Protein AF-A0A699VIR8-F1 (afdb_monomer_lite)

pLDDT: mean 70.4, std 10.59, range [52.84, 90.62]

Sequence (77 aa):
EKKDGIFISQDKYVAEILKKFGLSEGKSASTPIDADKPLLKDSDGKDVDVHTYSQENLQILEGKALLELMVSKGFTL

Radius of gyration: 18.7 Å; chains: 1; bounding box: 30×43×43 Å

Foldseek 3Di:
DDDDDPDDDPVNVVCVVCVVVVNPVPDPPPDDPPPVDDPPPPPVPPPQDVVNVVVVVVVVVVVVVVVVVCVVVVNDD

Structure (mmCIF, N/CA/C/O backbone):
data_AF-A0A699VIR8-F1
#
_entry.id   AF-A0A699VIR8-F1
#
loop_
_atom_site.group_PDB
_atom_site.id
_atom_site.type_symbol
_atom_site.label_atom_id
_atom_site.label_alt_id
_atom_site.label_comp_id
_atom_site.label_asym_id
_atom_site.label_entity_id
_atom_site.label_seq_id
_atom_site.pdbx_PDB_ins_code
_atom_site.Cartn_x
_atom_site.Cartn_y
_atom_site.Cartn_z
_atom_site.occupancy
_atom_site.B_iso_or_equiv
_atom_site.auth_seq_id
_atom_site.auth_comp_id
_atom_site.auth_asym_id
_atom_site.auth_atom_id
_atom_site.pdbx_PDB_model_num
ATOM 1 N N . GLU A 1 1 ? 7.086 -23.492 -26.644 1.00 52.84 1 GLU A N 1
ATOM 2 C CA . GLU A 1 1 ? 6.616 -23.796 -25.278 1.00 52.84 1 GLU A CA 1
ATOM 3 C C . GLU A 1 1 ? 7.816 -23.714 -24.333 1.00 52.84 1 GLU A C 1
ATOM 5 O O . GLU A 1 1 ? 8.759 -24.468 -24.531 1.00 52.84 1 GLU A O 1
ATOM 10 N N . LYS A 1 2 ? 7.878 -22.728 -23.426 1.00 59.59 2 LYS A N 1
ATOM 11 C CA . LYS A 1 2 ? 8.984 -22.602 -22.453 1.00 59.59 2 LYS A CA 1
ATOM 12 C C . LYS A 1 2 ? 8.520 -23.217 -21.133 1.00 59.59 2 LYS A C 1
ATOM 14 O O . LYS A 1 2 ? 7.486 -22.801 -20.622 1.00 59.59 2 LYS A O 1
ATOM 19 N N . LYS A 1 3 ? 9.248 -24.224 -20.642 1.00 70.88 3 LYS A N 1
ATOM 20 C CA . LYS A 1 3 ? 8.799 -25.154 -19.595 1.00 70.88 3 LYS A CA 1
ATOM 21 C C . LYS A 1 3 ? 9.277 -24.871 -18.166 1.00 70.88 3 LYS A C 1
ATOM 23 O O . LYS A 1 3 ? 8.951 -25.665 -17.303 1.00 70.88 3 LYS A O 1
ATOM 28 N N . ASP A 1 4 ? 9.919 -23.742 -17.865 1.00 62.69 4 ASP A N 1
ATOM 29 C CA . ASP A 1 4 ? 10.494 -23.528 -16.520 1.00 62.69 4 ASP A CA 1
ATOM 30 C C . ASP A 1 4 ? 10.277 -22.104 -15.976 1.00 62.69 4 ASP A C 1
ATOM 32 O O . ASP A 1 4 ? 11.214 -21.404 -15.599 1.00 62.69 4 ASP A O 1
ATOM 36 N N . GLY A 1 5 ? 9.028 -21.632 -15.960 1.00 61.78 5 GLY A N 1
ATOM 37 C CA . GLY A 1 5 ? 8.665 -20.399 -15.256 1.00 61.78 5 GLY A CA 1
ATOM 38 C C . GLY A 1 5 ? 8.194 -20.701 -13.834 1.00 61.78 5 GLY A C 1
ATOM 39 O O . GLY A 1 5 ? 7.263 -21.484 -13.660 1.00 61.78 5 GLY A O 1
ATOM 40 N N . ILE A 1 6 ? 8.786 -20.066 -12.815 1.00 72.88 6 ILE A N 1
ATOM 41 C CA . ILE A 1 6 ? 8.218 -20.073 -11.459 1.00 72.88 6 ILE A CA 1
ATOM 42 C C . ILE A 1 6 ? 6.922 -19.261 -11.514 1.00 72.88 6 ILE A C 1
ATOM 44 O O . ILE A 1 6 ? 6.941 -18.031 -11.507 1.00 72.88 6 ILE A O 1
ATOM 48 N N . PHE A 1 7 ? 5.790 -19.953 -11.614 1.00 69.81 7 PHE A N 1
ATOM 49 C CA . PHE A 1 7 ? 4.482 -19.319 -11.569 1.00 69.81 7 PHE A CA 1
ATOM 50 C C . PHE A 1 7 ? 4.097 -19.101 -10.108 1.00 69.81 7 PHE A C 1
ATOM 52 O O . PHE A 1 7 ? 3.652 -20.019 -9.417 1.00 69.81 7 PHE A O 1
ATOM 59 N N . ILE A 1 8 ? 4.316 -17.884 -9.619 1.00 72.44 8 ILE A N 1
ATOM 60 C CA . ILE A 1 8 ? 3.801 -17.475 -8.315 1.00 72.44 8 ILE A CA 1
ATOM 61 C C . ILE A 1 8 ? 2.378 -16.972 -8.540 1.00 72.44 8 ILE A C 1
ATOM 63 O O . ILE A 1 8 ? 2.173 -15.983 -9.244 1.00 72.44 8 ILE A O 1
ATOM 67 N N . SER A 1 9 ? 1.390 -17.653 -7.957 1.00 84.88 9 SER A N 1
ATOM 68 C CA . SER A 1 9 ? 0.037 -17.104 -7.916 1.00 84.88 9 SER A CA 1
ATOM 69 C C . SER A 1 9 ? 0.045 -15.828 -7.075 1.00 84.88 9 SER A C 1
ATOM 71 O O . SER A 1 9 ? 0.603 -15.802 -5.975 1.00 84.88 9 SER A O 1
ATOM 73 N N . GLN A 1 10 ? -0.561 -14.760 -7.601 1.00 78.75 10 GLN A N 1
ATOM 74 C CA . GLN A 1 10 ? -0.620 -13.460 -6.924 1.00 78.75 10 GLN A CA 1
ATOM 75 C C . GLN A 1 10 ? -1.208 -13.607 -5.518 1.00 78.75 10 GLN A C 1
ATOM 77 O O . GLN A 1 10 ? -0.620 -13.119 -4.557 1.00 78.75 10 GLN A O 1
ATOM 82 N N . ASP A 1 11 ? -2.278 -14.392 -5.390 1.00 81.25 11 ASP A N 1
ATOM 83 C CA . ASP A 1 11 ? -2.932 -14.678 -4.112 1.00 81.25 11 ASP A CA 1
ATOM 84 C C . ASP A 1 11 ? -1.970 -15.283 -3.083 1.00 81.25 11 ASP A C 1
ATOM 86 O O . ASP A 1 11 ? -1.981 -14.903 -1.912 1.00 81.25 11 ASP A O 1
ATOM 90 N N . LYS A 1 12 ? -1.087 -16.192 -3.517 1.00 87.62 12 LYS A N 1
ATOM 91 C CA . LYS A 1 12 ? -0.100 -16.822 -2.634 1.00 87.62 12 LYS A CA 1
ATOM 92 C C . LYS A 1 12 ? 0.939 -15.813 -2.159 1.00 87.62 12 LYS A C 1
ATOM 94 O O . LYS A 1 12 ? 1.219 -15.7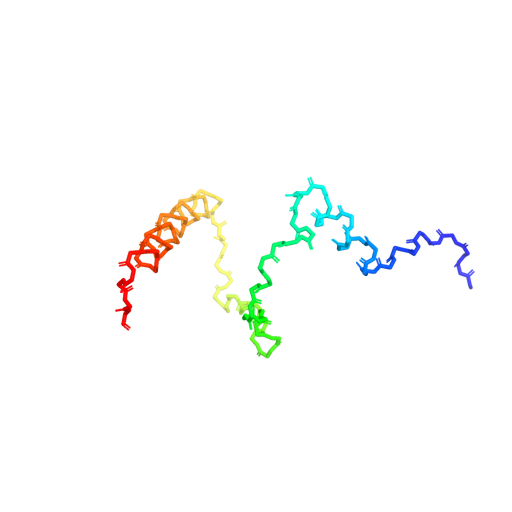63 -0.965 1.00 87.62 12 LYS A O 1
ATOM 99 N N . TYR A 1 13 ? 1.463 -14.988 -3.064 1.00 88.38 13 TYR A N 1
ATOM 100 C CA . TYR A 1 13 ? 2.430 -13.951 -2.704 1.00 88.38 13 TYR A CA 1
ATOM 101 C C . TYR A 1 13 ? 1.830 -12.933 -1.726 1.00 88.38 13 TYR A C 1
ATOM 103 O O . TYR A 1 13 ? 2.443 -12.603 -0.711 1.00 88.38 13 TYR A O 1
ATOM 111 N N . VAL A 1 14 ? 0.600 -12.481 -1.989 1.00 83.31 14 VAL A N 1
ATOM 112 C CA . VAL A 1 14 ? -0.123 -11.551 -1.113 1.00 83.31 14 VAL A CA 1
ATOM 113 C C . VAL A 1 14 ? -0.335 -12.167 0.272 1.00 83.31 14 VAL A C 1
ATOM 115 O O . VAL A 1 14 ? -0.021 -11.526 1.276 1.00 83.31 14 VAL A O 1
ATOM 118 N N . ALA A 1 15 ? -0.778 -13.425 0.348 1.00 86.00 15 ALA A N 1
ATOM 119 C CA . ALA A 1 15 ? -0.961 -14.123 1.620 1.00 86.00 15 ALA A CA 1
ATOM 120 C C . ALA A 1 15 ? 0.352 -14.275 2.415 1.00 86.00 15 ALA A C 1
ATOM 122 O O . ALA A 1 15 ? 0.364 -14.086 3.635 1.00 86.00 15 ALA A O 1
ATOM 123 N N . GLU A 1 16 ? 1.472 -14.574 1.749 1.00 88.50 16 GLU A N 1
ATOM 124 C CA . GLU A 1 16 ? 2.793 -14.687 2.387 1.00 88.50 16 GLU A CA 1
ATOM 125 C C . GLU A 1 16 ? 3.278 -13.349 2.964 1.00 88.50 16 GLU A C 1
ATOM 127 O O . GLU A 1 16 ? 3.796 -13.312 4.085 1.00 88.50 16 GLU A O 1
ATOM 132 N N . ILE A 1 17 ? 3.060 -12.243 2.244 1.00 87.88 17 ILE A N 1
ATOM 133 C CA . ILE A 1 17 ? 3.375 -10.893 2.725 1.00 87.88 17 ILE A CA 1
ATOM 134 C C . ILE A 1 17 ? 2.505 -10.530 3.933 1.00 87.88 17 ILE A C 1
ATOM 136 O O . ILE A 1 17 ? 3.043 -10.129 4.966 1.00 87.88 17 ILE A O 1
ATOM 140 N N . LEU A 1 18 ? 1.186 -10.729 3.857 1.00 86.81 18 LEU A N 1
ATOM 141 C CA . LEU A 1 18 ? 0.279 -10.437 4.974 1.00 86.81 18 LEU A CA 1
ATOM 142 C C . LEU A 1 18 ? 0.657 -11.228 6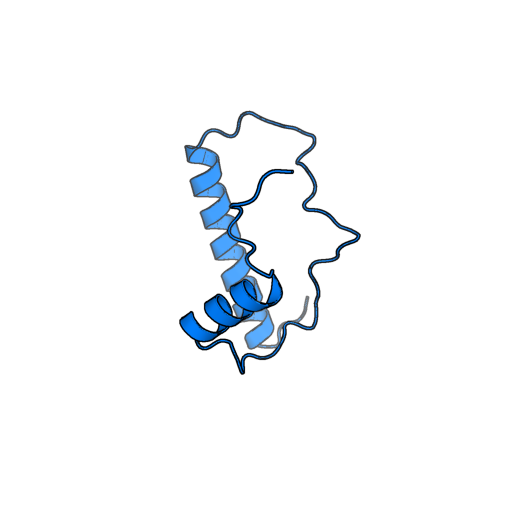.230 1.00 86.81 18 LEU A C 1
ATOM 144 O O . LEU A 1 18 ? 0.707 -10.666 7.325 1.00 86.81 18 LEU A O 1
ATOM 148 N N . LYS A 1 19 ? 1.010 -12.506 6.073 1.00 88.94 19 LYS A N 1
ATOM 149 C CA . LYS A 1 19 ? 1.476 -13.350 7.177 1.00 88.94 19 LYS A CA 1
ATOM 150 C C . LYS A 1 19 ? 2.788 -12.844 7.784 1.00 88.94 19 LYS A C 1
ATOM 152 O O . LYS A 1 19 ? 2.912 -12.816 9.005 1.00 88.94 19 LYS A O 1
ATOM 157 N N . LYS A 1 20 ? 3.756 -12.427 6.960 1.00 90.62 20 LYS A N 1
ATOM 158 C CA . LYS A 1 20 ? 5.063 -11.922 7.424 1.00 90.62 20 LYS A CA 1
ATOM 159 C C . LYS A 1 20 ? 4.934 -10.676 8.301 1.00 90.62 20 LYS A C 1
ATOM 161 O O . LYS A 1 20 ? 5.709 -10.516 9.239 1.00 90.62 20 LYS A O 1
ATOM 166 N N . PHE A 1 21 ? 3.965 -9.818 8.002 1.00 84.56 21 PHE A N 1
ATOM 167 C CA . PHE A 1 21 ? 3.716 -8.585 8.749 1.00 84.56 21 PHE A CA 1
ATOM 168 C C . PHE A 1 21 ? 2.609 -8.721 9.808 1.00 84.56 21 PHE A C 1
ATOM 170 O O . PHE A 1 21 ? 2.261 -7.731 10.442 1.00 84.56 21 PHE A O 1
ATOM 177 N N . GLY A 1 22 ? 2.057 -9.925 10.023 1.00 85.00 22 GLY A N 1
ATOM 178 C CA . GLY A 1 22 ? 0.982 -10.152 10.999 1.00 85.00 22 GLY A CA 1
ATOM 179 C C . GLY A 1 22 ? -0.343 -9.469 10.638 1.00 85.00 22 GLY A C 1
ATOM 180 O O . GLY A 1 22 ? -1.187 -9.257 11.502 1.00 85.00 22 GLY A O 1
ATOM 181 N N . LEU A 1 23 ? -0.528 -9.122 9.364 1.00 79.88 23 LEU A N 1
ATOM 182 C CA . LEU A 1 23 ? -1.692 -8.410 8.834 1.00 79.88 23 LEU A CA 1
ATOM 183 C C . LEU A 1 23 ? -2.778 -9.356 8.304 1.00 79.88 23 LEU A C 1
ATOM 185 O O . LEU A 1 23 ? -3.697 -8.903 7.630 1.00 79.88 23 LEU A O 1
ATOM 189 N N . SER A 1 24 ? -2.693 -10.660 8.591 1.00 77.44 24 SER A N 1
ATOM 190 C CA . SER A 1 24 ? -3.703 -11.638 8.162 1.00 77.44 24 SER A CA 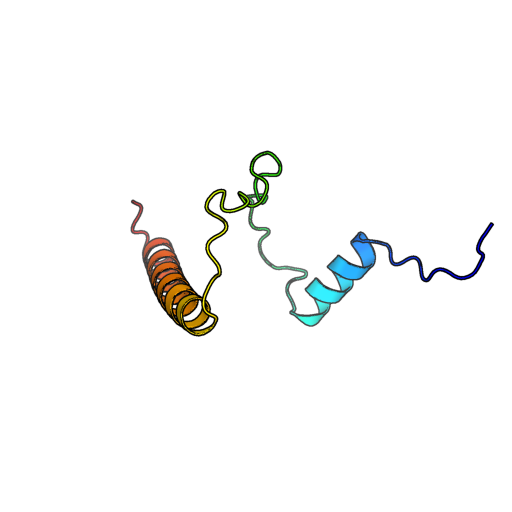1
ATOM 191 C C . SER A 1 24 ? -5.089 -11.358 8.751 1.00 77.44 24 SER A C 1
ATOM 193 O O . SER A 1 24 ? -6.083 -11.615 8.088 1.00 77.44 24 SER A O 1
ATOM 195 N N . GLU A 1 25 ? -5.138 -10.781 9.955 1.00 71.75 25 GLU A N 1
ATOM 196 C CA . GLU A 1 25 ? -6.371 -10.419 10.679 1.00 71.75 25 GLU A CA 1
ATOM 197 C C . GLU A 1 25 ? -6.578 -8.893 10.767 1.00 71.75 25 GLU A C 1
ATOM 199 O O . GLU A 1 25 ? -7.415 -8.401 11.528 1.00 71.75 25 GLU A O 1
ATOM 204 N N . GLY A 1 26 ? -5.777 -8.109 10.036 1.00 66.50 26 GLY A N 1
ATOM 205 C CA . GLY A 1 26 ? -5.895 -6.653 10.032 1.00 66.50 26 GLY A CA 1
ATOM 206 C C . GLY A 1 26 ? -7.223 -6.216 9.410 1.00 66.50 26 GLY A C 1
ATOM 207 O O . GLY A 1 26 ? -7.665 -6.791 8.417 1.00 66.50 26 GLY A O 1
ATOM 208 N N . LYS A 1 27 ? -7.864 -5.177 9.967 1.00 69.00 27 LYS A N 1
ATOM 209 C CA . LYS A 1 27 ? -9.038 -4.549 9.336 1.00 69.00 27 LYS A CA 1
ATOM 210 C C . LYS A 1 27 ? -8.696 -4.230 7.882 1.00 69.00 27 LYS A C 1
ATOM 212 O O . LYS A 1 27 ? -7.794 -3.437 7.623 1.00 69.00 27 LYS A O 1
ATOM 217 N N . SER A 1 28 ? -9.421 -4.844 6.948 1.00 63.09 28 SER A N 1
ATOM 218 C CA . SER A 1 28 ? -9.310 -4.490 5.537 1.00 63.09 28 SER A CA 1
ATOM 219 C C . SER A 1 28 ? -9.619 -3.004 5.398 1.00 63.09 28 SER A C 1
ATOM 221 O O . SER A 1 28 ? -10.657 -2.536 5.871 1.00 63.09 28 SER A O 1
ATOM 223 N N . ALA A 1 29 ? -8.716 -2.251 4.775 1.00 62.69 29 ALA A N 1
ATOM 224 C CA . ALA A 1 29 ? -9.049 -0.909 4.341 1.00 62.69 29 ALA A CA 1
ATOM 225 C C . ALA A 1 29 ? -10.165 -1.053 3.296 1.00 62.69 29 ALA A C 1
ATOM 227 O O . ALA A 1 29 ? -9.935 -1.554 2.201 1.00 62.69 29 ALA A O 1
ATOM 228 N N . SER A 1 30 ? -11.392 -0.672 3.662 1.00 59.84 30 SER A N 1
ATOM 229 C CA . SER A 1 30 ? -12.574 -0.759 2.787 1.00 59.84 30 SER A CA 1
ATOM 230 C C . SER A 1 30 ? -12.505 0.196 1.595 1.00 59.84 30 SER A C 1
ATOM 232 O O . SER A 1 30 ? -13.406 0.205 0.760 1.00 59.84 30 SER A O 1
ATOM 234 N N . THR A 1 31 ? -11.463 1.016 1.532 1.00 69.12 31 THR A N 1
ATOM 235 C CA . THR A 1 31 ? -11.143 1.820 0.369 1.00 69.12 31 THR A CA 1
ATOM 236 C C . THR A 1 31 ? -10.211 0.988 -0.505 1.00 69.12 31 THR A C 1
ATOM 238 O O . THR A 1 31 ? -9.007 0.962 -0.233 1.00 69.12 31 THR A O 1
ATOM 241 N N . PRO A 1 32 ? -10.716 0.274 -1.530 1.00 58.34 32 PRO A N 1
ATOM 242 C CA . PRO A 1 32 ? -9.832 -0.178 -2.589 1.00 58.34 32 PRO A CA 1
ATOM 243 C C . PRO A 1 32 ? -9.101 1.057 -3.123 1.00 58.34 32 PRO A C 1
ATOM 245 O O . PRO A 1 32 ? -9.703 2.125 -3.262 1.00 58.34 32 PRO A O 1
ATOM 248 N N . ILE A 1 33 ? -7.798 0.928 -3.391 1.00 61.03 33 ILE A N 1
ATOM 249 C CA . ILE A 1 33 ? -7.152 1.866 -4.311 1.00 61.03 33 ILE A CA 1
ATOM 250 C C . ILE A 1 33 ? -8.031 1.857 -5.553 1.00 61.03 33 ILE A C 1
ATOM 252 O O . ILE A 1 33 ? -8.259 0.798 -6.136 1.00 61.03 33 ILE A O 1
ATOM 256 N N . ASP A 1 34 ? -8.600 3.018 -5.849 1.00 58.28 34 ASP A N 1
ATOM 257 C CA . ASP A 1 34 ? -9.555 3.189 -6.924 1.00 58.28 34 ASP A CA 1
ATOM 258 C C . ASP A 1 34 ? -8.901 2.706 -8.222 1.00 58.28 34 ASP A C 1
ATOM 260 O O . ASP A 1 34 ? -7.942 3.307 -8.706 1.00 58.28 34 ASP A O 1
ATOM 264 N N . ALA A 1 35 ? -9.354 1.561 -8.736 1.00 58.47 35 ALA A N 1
ATOM 265 C CA . ALA A 1 35 ? -8.787 0.967 -9.942 1.00 58.47 35 ALA A CA 1
ATOM 266 C C . ALA A 1 35 ? -9.043 1.861 -11.165 1.00 58.47 35 ALA A C 1
ATOM 268 O O . ALA A 1 35 ? -8.268 1.820 -12.123 1.00 58.47 35 ALA A O 1
ATOM 269 N N . ASP A 1 36 ? -10.076 2.708 -11.090 1.00 58.34 36 ASP A N 1
ATOM 270 C CA . ASP A 1 36 ? -10.405 3.713 -12.099 1.00 58.34 36 ASP A CA 1
ATOM 271 C C . ASP A 1 36 ? -9.533 4.969 -11.973 1.00 58.34 36 ASP A C 1
ATOM 273 O O . ASP A 1 36 ? -9.451 5.772 -12.907 1.00 58.34 36 ASP A O 1
ATOM 277 N N . LYS A 1 37 ? -8.809 5.116 -10.857 1.00 59.94 37 LYS A N 1
ATOM 278 C CA . LYS A 1 37 ? -7.761 6.116 -10.680 1.00 59.94 37 LYS A CA 1
ATOM 279 C C . LYS A 1 37 ? -6.398 5.419 -10.622 1.00 59.94 37 LYS A C 1
ATOM 281 O O . LYS A 1 37 ? -5.793 5.335 -9.548 1.00 59.94 37 LYS A O 1
ATOM 286 N N . PRO A 1 38 ? -5.867 4.937 -11.767 1.00 59.25 38 PRO A N 1
ATOM 287 C CA . PRO A 1 38 ? -4.471 4.528 -11.819 1.00 59.25 38 PRO A CA 1
ATOM 288 C C . PRO A 1 38 ? -3.618 5.672 -11.272 1.00 59.25 38 PRO A C 1
ATOM 290 O O . PRO A 1 38 ? -3.964 6.839 -11.472 1.00 59.25 38 PRO A O 1
ATOM 293 N N . LEU A 1 39 ? -2.528 5.331 -10.571 1.00 63.84 39 LEU A N 1
ATOM 294 C CA . LEU A 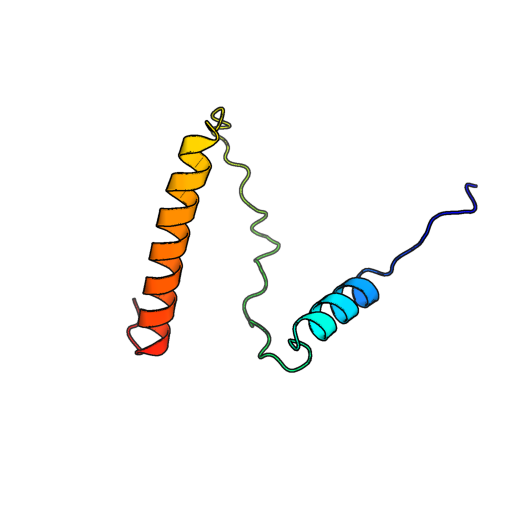1 39 ? -1.528 6.293 -10.108 1.00 63.84 39 LEU A CA 1
ATOM 295 C C . LEU A 1 39 ? -1.266 7.262 -11.257 1.00 63.84 39 LEU A C 1
ATOM 297 O O . LEU A 1 39 ? -0.731 6.855 -12.293 1.00 63.84 39 LEU A O 1
ATOM 301 N N . LEU A 1 40 ? -1.774 8.488 -11.109 1.00 56.34 40 LEU A N 1
ATOM 302 C CA . LEU A 1 40 ? -1.745 9.485 -12.161 1.00 56.34 40 LEU A CA 1
ATOM 303 C C . LEU A 1 40 ? -0.277 9.623 -12.529 1.00 56.34 40 LEU A C 1
ATOM 305 O O . LEU A 1 40 ? 0.537 9.993 -11.685 1.00 56.34 40 LEU A O 1
ATOM 309 N N . LYS A 1 41 ? 0.079 9.227 -13.754 1.00 56.78 41 LYS A N 1
ATOM 310 C CA . LYS A 1 41 ? 1.410 9.523 -14.261 1.00 56.78 41 LYS A CA 1
ATOM 311 C C . LYS A 1 41 ? 1.494 11.032 -14.225 1.00 56.78 41 LYS A C 1
ATOM 313 O O . LYS A 1 41 ? 0.676 11.690 -14.871 1.00 56.78 41 LYS A O 1
ATOM 318 N N . ASP A 1 42 ? 2.407 11.540 -13.411 1.00 55.69 42 ASP A N 1
ATOM 319 C CA . ASP A 1 42 ? 2.650 12.963 -13.332 1.00 55.69 42 ASP A CA 1
ATOM 320 C C . ASP A 1 42 ? 2.947 13.429 -14.759 1.00 55.69 42 ASP A C 1
ATOM 322 O O . ASP A 1 42 ? 3.928 13.007 -15.379 1.00 55.69 42 ASP A O 1
ATOM 326 N N . SER A 1 43 ? 1.994 14.149 -15.353 1.00 58.94 43 SER A N 1
ATOM 327 C CA . SER A 1 43 ? 2.032 14.479 -16.783 1.00 58.94 43 SER A CA 1
ATOM 328 C C . SER A 1 43 ? 3.162 15.458 -17.079 1.00 58.94 43 SER A C 1
ATOM 330 O O . SER A 1 43 ? 3.597 15.578 -18.222 1.00 58.94 43 SER A O 1
ATOM 332 N N . ASP A 1 44 ? 3.664 16.103 -16.029 1.00 60.41 44 ASP A N 1
ATOM 333 C CA . ASP A 1 44 ? 4.735 17.071 -16.080 1.00 60.41 44 ASP A CA 1
ATOM 334 C C . ASP A 1 44 ? 6.128 16.456 -16.088 1.00 60.41 44 ASP A C 1
ATOM 336 O O . ASP A 1 44 ? 7.058 17.219 -16.315 1.00 60.41 44 ASP A O 1
ATOM 340 N N . GLY A 1 45 ? 6.284 15.136 -15.872 1.00 53.72 45 GLY A N 1
ATOM 341 C CA . GLY A 1 45 ? 7.522 14.376 -16.109 1.00 53.72 45 GLY A CA 1
ATOM 342 C C . GLY A 1 45 ? 8.819 15.148 -15.849 1.00 53.72 45 GLY A C 1
ATOM 343 O O . GLY A 1 45 ? 9.740 15.083 -16.663 1.00 53.72 45 GLY A O 1
ATOM 344 N N . LYS A 1 46 ? 8.861 15.955 -14.781 1.00 60.97 46 LYS A N 1
ATOM 345 C CA . LYS A 1 46 ? 10.022 16.786 -14.482 1.00 60.97 46 LYS A CA 1
ATOM 346 C C . LYS A 1 46 ? 11.075 15.832 -13.968 1.00 60.97 46 LYS A C 1
ATOM 348 O O . LYS A 1 46 ? 10.748 14.957 -13.173 1.00 60.97 46 LYS A O 1
ATOM 353 N N . ASP A 1 47 ? 12.300 15.964 -14.463 1.00 60.09 47 ASP A N 1
ATOM 354 C CA . ASP A 1 47 ? 13.435 15.191 -13.967 1.00 60.09 47 ASP A CA 1
ATOM 355 C C . ASP A 1 47 ? 13.532 15.438 -12.458 1.00 60.09 47 ASP A C 1
ATOM 357 O O . ASP A 1 47 ? 13.887 16.533 -12.014 1.00 60.09 47 ASP A O 1
ATOM 361 N N . VAL A 1 48 ? 13.033 14.477 -11.677 1.00 58.47 48 VAL A N 1
ATOM 362 C CA . VAL A 1 48 ? 12.870 14.646 -10.239 1.00 58.47 48 VAL A CA 1
ATOM 363 C C . VAL A 1 48 ? 14.257 14.469 -9.660 1.00 58.47 48 VAL A C 1
ATOM 365 O O . VAL A 1 48 ? 14.752 13.350 -9.523 1.00 58.47 48 VAL A O 1
ATOM 368 N N . ASP A 1 49 ? 14.900 15.591 -9.356 1.00 63.91 49 ASP A N 1
ATOM 369 C CA . ASP A 1 49 ? 16.135 15.591 -8.593 1.00 63.91 49 ASP A CA 1
ATOM 370 C C . ASP A 1 49 ? 15.920 14.756 -7.319 1.00 63.91 49 ASP A C 1
ATOM 372 O O . ASP A 1 49 ? 14.984 14.986 -6.546 1.00 63.91 49 ASP A O 1
ATOM 376 N N . VAL A 1 50 ? 16.765 13.744 -7.116 1.00 59.31 50 VAL A N 1
ATOM 377 C CA . VAL A 1 50 ? 16.610 12.723 -6.061 1.00 59.31 50 VAL A CA 1
ATOM 378 C C . VAL A 1 50 ? 16.533 13.360 -4.665 1.00 59.31 50 VAL A C 1
ATOM 380 O O . VAL A 1 50 ? 15.873 12.832 -3.760 1.00 59.31 50 VAL A O 1
ATOM 383 N N . HIS A 1 51 ? 17.163 14.526 -4.493 1.00 62.09 51 HIS A N 1
ATOM 384 C CA . HIS A 1 51 ? 17.088 15.311 -3.264 1.00 62.09 51 HIS A CA 1
ATOM 385 C C . HIS A 1 51 ? 15.700 15.913 -3.020 1.00 62.09 51 HIS A C 1
ATOM 387 O O . HIS A 1 51 ? 15.246 15.943 -1.873 1.00 62.09 51 HIS A O 1
ATOM 393 N N . THR A 1 52 ? 14.994 16.308 -4.079 1.00 59.69 52 THR A N 1
ATOM 394 C CA . THR A 1 52 ? 13.621 16.822 -4.002 1.00 59.69 52 THR A CA 1
ATOM 395 C C . THR A 1 52 ? 12.642 15.705 -3.639 1.00 59.69 52 THR A C 1
ATOM 397 O O . THR A 1 52 ? 11.860 15.871 -2.706 1.00 59.69 52 THR A O 1
ATOM 400 N N . TYR A 1 53 ? 12.779 14.517 -4.242 1.00 59.94 53 TYR A N 1
ATOM 401 C CA . TYR A 1 53 ? 11.949 13.346 -3.913 1.00 59.94 53 TYR A CA 1
ATOM 402 C C . TYR A 1 53 ? 12.050 12.959 -2.428 1.00 59.94 53 TYR A C 1
ATOM 404 O O . TYR A 1 53 ? 11.053 12.635 -1.787 1.00 59.94 53 TYR A O 1
ATOM 412 N N . SER A 1 54 ? 13.249 13.024 -1.843 1.00 61.19 54 SER A N 1
ATOM 413 C CA . SER A 1 54 ? 13.440 12.709 -0.419 1.00 61.19 54 SER A CA 1
ATOM 414 C C . SER A 1 54 ? 12.788 13.741 0.507 1.00 61.19 54 SER A C 1
ATOM 416 O O . SER A 1 54 ? 12.239 13.372 1.544 1.00 61.19 54 SER A O 1
ATOM 418 N N . GLN A 1 55 ? 12.813 15.021 0.128 1.00 65.62 55 GLN A N 1
ATOM 419 C CA . GLN A 1 55 ? 12.211 16.095 0.916 1.00 65.62 55 GLN A CA 1
ATOM 420 C C . GLN A 1 55 ? 10.681 16.126 0.783 1.00 65.62 55 GLN A C 1
ATOM 422 O O . GLN A 1 55 ? 9.981 16.284 1.782 1.00 65.62 55 GLN A O 1
ATOM 427 N N . GLU A 1 56 ? 10.151 15.929 -0.423 1.00 67.38 56 GLU A N 1
ATOM 428 C CA . GLU A 1 56 ? 8.708 15.837 -0.671 1.00 67.38 56 GLU A CA 1
ATOM 429 C C . GLU A 1 56 ? 8.105 14.620 0.029 1.00 67.38 56 GLU A C 1
ATOM 431 O O . GLU A 1 56 ? 7.084 14.743 0.701 1.00 67.38 56 GLU A O 1
ATOM 436 N N . ASN A 1 57 ? 8.770 13.462 -0.022 1.00 67.50 57 ASN A N 1
ATOM 437 C CA . ASN A 1 57 ? 8.310 12.278 0.706 1.00 67.50 57 ASN A CA 1
ATOM 438 C C . ASN A 1 57 ? 8.304 12.482 2.224 1.00 67.50 57 ASN A C 1
ATOM 440 O O . ASN A 1 57 ? 7.434 11.931 2.899 1.00 67.50 57 ASN A O 1
ATOM 444 N N . LEU A 1 58 ? 9.234 13.278 2.764 1.00 68.69 58 LEU A N 1
ATOM 445 C CA . LEU A 1 58 ? 9.242 13.633 4.182 1.00 68.69 58 LEU A CA 1
ATOM 446 C C . LEU A 1 58 ? 8.026 14.500 4.539 1.00 68.69 58 LEU A C 1
ATOM 448 O O . LEU A 1 58 ? 7.306 14.172 5.478 1.00 68.69 58 LEU A O 1
ATOM 452 N N . GLN A 1 59 ? 7.730 15.529 3.742 1.00 71.00 59 GLN A N 1
ATOM 453 C CA . GLN A 1 59 ? 6.552 16.387 3.940 1.00 71.00 59 GLN A CA 1
ATOM 454 C C . GLN A 1 59 ? 5.234 15.616 3.760 1.00 71.00 59 GLN A C 1
ATOM 456 O O . GLN A 1 59 ? 4.281 15.815 4.513 1.00 71.00 59 GLN A O 1
ATOM 461 N N . ILE A 1 60 ? 5.179 14.694 2.794 1.00 74.81 60 ILE A N 1
ATOM 462 C CA . ILE A 1 60 ? 4.028 13.806 2.580 1.00 74.81 60 ILE A CA 1
ATOM 463 C C . ILE A 1 60 ? 3.840 12.882 3.784 1.00 74.81 60 ILE A C 1
ATOM 465 O O . ILE A 1 60 ? 2.709 12.681 4.228 1.00 74.81 60 ILE A O 1
ATOM 469 N N . LEU A 1 61 ? 4.922 12.327 4.334 1.00 75.94 61 LEU A N 1
ATOM 470 C CA . LEU A 1 61 ? 4.859 11.470 5.515 1.00 75.94 61 LEU A CA 1
ATOM 471 C C . LEU A 1 61 ? 4.394 12.250 6.751 1.00 75.94 61 LEU A C 1
ATOM 473 O O . LEU A 1 61 ? 3.543 11.755 7.492 1.00 75.94 61 LEU A O 1
ATOM 477 N N . GLU A 1 62 ? 4.890 13.475 6.936 1.00 76.88 62 GLU A N 1
ATOM 478 C CA . GLU A 1 62 ? 4.442 14.387 7.993 1.00 76.88 62 GLU A CA 1
ATOM 479 C C . GLU A 1 62 ? 2.948 14.716 7.853 1.00 76.88 62 GLU A C 1
ATOM 481 O O . GLU A 1 62 ? 2.181 14.553 8.806 1.00 76.88 62 GLU A O 1
ATOM 486 N N . GLY A 1 63 ? 2.498 15.087 6.650 1.00 77.00 63 GLY A N 1
ATOM 487 C CA . GLY A 1 63 ? 1.085 15.349 6.364 1.00 77.00 63 GLY A CA 1
ATOM 488 C C . GLY A 1 63 ? 0.196 14.118 6.572 1.00 77.00 63 GLY A C 1
ATOM 489 O O . GLY A 1 63 ? -0.899 14.226 7.129 1.00 77.00 63 GLY A O 1
ATOM 490 N N . LYS A 1 64 ? 0.680 12.928 6.198 1.00 80.19 64 LYS A N 1
ATOM 491 C CA . LYS A 1 64 ? -0.024 11.655 6.399 1.00 80.19 64 LYS A CA 1
ATOM 492 C C . LYS A 1 64 ? -0.162 11.307 7.883 1.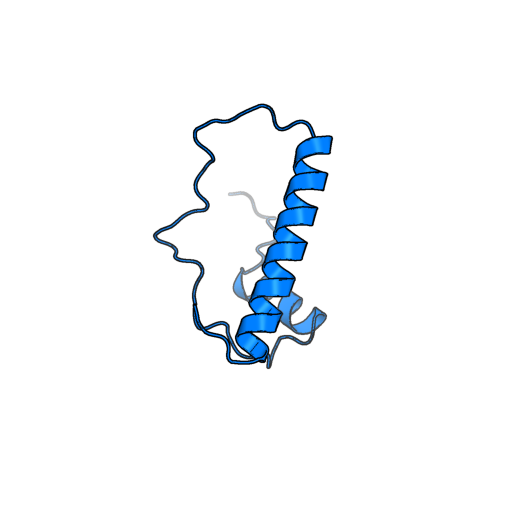00 80.19 64 LYS A C 1
ATOM 494 O O . LYS A 1 64 ? -1.246 10.908 8.301 1.00 80.19 64 LYS A O 1
ATOM 499 N N . ALA A 1 65 ? 0.889 11.508 8.678 1.00 77.69 65 ALA A N 1
ATOM 500 C CA . ALA A 1 65 ? 0.854 11.291 10.123 1.00 77.69 65 ALA A CA 1
ATOM 501 C C . ALA A 1 65 ? -0.113 12.262 10.826 1.00 77.69 65 ALA A C 1
ATOM 503 O O . ALA A 1 65 ? -0.866 11.858 11.716 1.00 77.69 65 ALA A O 1
ATOM 504 N N . LEU A 1 66 ? -0.145 13.531 10.403 1.00 80.25 66 LEU A N 1
ATOM 505 C CA . LEU A 1 66 ? -1.100 14.519 10.915 1.00 80.25 66 LEU A CA 1
ATOM 506 C C . LEU A 1 66 ? -2.546 14.160 10.558 1.00 80.25 66 LEU A C 1
ATOM 508 O O . LEU A 1 66 ? -3.425 14.264 11.415 1.00 80.25 66 LEU A O 1
ATOM 512 N N . LEU A 1 67 ? -2.797 13.698 9.330 1.00 78.25 67 LEU A N 1
ATOM 513 C CA . LEU A 1 67 ? -4.122 13.237 8.915 1.00 78.25 67 LEU A CA 1
ATOM 514 C C . LEU A 1 67 ? -4.576 12.022 9.735 1.00 78.25 67 LEU A C 1
ATOM 516 O O . LEU A 1 67 ? -5.699 12.004 10.233 1.00 78.25 67 LEU A O 1
ATOM 520 N N . GLU A 1 68 ? -3.698 11.043 9.942 1.00 79.31 68 GLU A N 1
ATOM 521 C CA . GLU A 1 68 ? -3.986 9.855 10.754 1.00 79.31 68 GLU A CA 1
ATOM 522 C C . GLU A 1 68 ? -4.277 10.213 12.223 1.00 79.31 68 GLU A C 1
ATOM 524 O O . GLU A 1 68 ? -5.196 9.662 12.839 1.00 79.31 68 GLU A O 1
ATOM 529 N N . LEU A 1 69 ? -3.561 11.200 12.771 1.00 79.56 69 LEU A N 1
ATOM 530 C CA . LEU A 1 69 ? -3.815 11.742 14.105 1.00 79.56 69 LEU A CA 1
ATOM 531 C C . LEU A 1 69 ? -5.167 12.465 14.191 1.00 79.56 69 LEU A C 1
ATOM 533 O O . LEU A 1 69 ? -5.879 12.294 15.182 1.00 79.56 69 LEU A O 1
ATOM 537 N N . MET A 1 70 ? -5.527 13.265 13.183 1.00 81.25 70 MET A N 1
ATOM 538 C CA . MET A 1 70 ? -6.822 13.954 13.125 1.00 81.25 70 MET A CA 1
ATOM 539 C C . MET A 1 70 ? -7.980 12.956 13.040 1.00 81.25 70 MET A C 1
ATOM 541 O O . MET A 1 70 ? -8.915 13.055 13.836 1.00 81.25 70 MET A O 1
ATOM 545 N N . VAL A 1 71 ? -7.862 11.935 12.185 1.00 78.81 71 VAL A N 1
ATOM 546 C CA . VAL A 1 71 ? -8.852 10.852 12.068 1.00 78.81 71 VAL A CA 1
ATOM 547 C C . VAL A 1 71 ? -8.981 10.081 13.385 1.00 78.81 71 VAL A C 1
ATOM 549 O O . VAL A 1 71 ? -10.094 9.832 13.845 1.00 78.81 71 VAL A O 1
ATOM 552 N N . SER A 1 72 ? -7.865 9.770 14.050 1.00 73.12 72 SER A N 1
ATOM 553 C CA . SER A 1 72 ? -7.871 9.055 15.339 1.00 73.12 72 SER A CA 1
ATOM 554 C C . SER A 1 72 ? -8.464 9.879 16.483 1.00 73.12 72 SER A C 1
ATOM 556 O O . SER A 1 72 ? -9.035 9.327 17.422 1.00 73.12 72 SER A O 1
ATOM 558 N N . LYS A 1 73 ? -8.342 11.207 16.414 1.00 83.44 73 LYS A N 1
ATOM 559 C CA . LYS A 1 73 ? -8.934 12.141 17.379 1.00 83.44 73 LYS A CA 1
ATOM 560 C C . LYS A 1 73 ? -10.373 12.540 17.031 1.00 83.44 73 LYS A C 1
ATOM 562 O O . LYS A 1 73 ? -10.964 13.319 17.772 1.00 83.44 73 LYS A O 1
ATOM 567 N N . GLY A 1 74 ? -10.939 12.012 15.944 1.00 79.25 74 GLY A N 1
ATOM 568 C CA . GLY A 1 74 ? -12.309 12.305 15.519 1.00 79.25 74 GLY A CA 1
ATOM 569 C C . GLY A 1 74 ? -12.496 13.699 14.911 1.00 79.25 74 GLY A C 1
ATOM 570 O O . GLY A 1 74 ? -13.632 14.147 14.781 1.00 79.25 74 GLY A O 1
ATOM 571 N N . PHE A 1 75 ? -11.411 14.384 14.535 1.00 69.62 75 PHE A N 1
ATOM 572 C CA . PHE A 1 75 ? -11.489 15.601 13.729 1.00 69.62 75 PHE A CA 1
ATOM 573 C C . PHE A 1 75 ? -11.693 15.191 12.269 1.00 69.62 75 PHE A C 1
ATOM 575 O O . PHE A 1 75 ? -10.785 14.665 11.626 1.00 69.62 75 PHE A O 1
ATOM 582 N N . THR A 1 76 ? -12.902 15.397 11.756 1.00 66.81 76 THR A N 1
ATOM 583 C CA . THR A 1 76 ? -13.222 15.240 10.334 1.00 66.81 76 THR A CA 1
ATOM 584 C C . THR A 1 76 ? -13.070 16.588 9.631 1.00 66.81 76 THR A C 1
ATOM 586 O O . THR A 1 76 ? -13.482 17.604 10.191 1.00 66.81 76 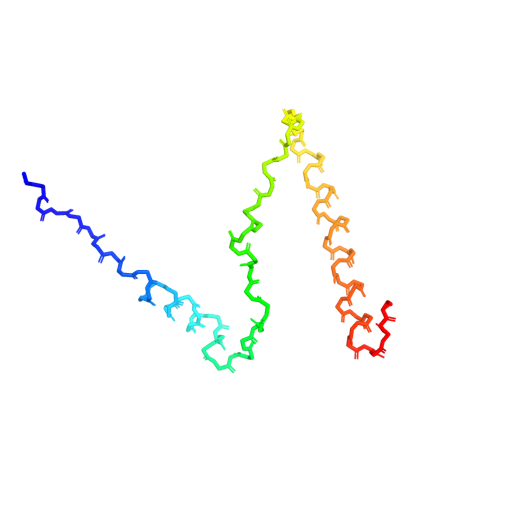THR A O 1
ATOM 589 N N . LEU A 1 77 ? -12.474 16.589 8.435 1.00 58.53 77 LEU A N 1
ATOM 590 C CA . LEU A 1 77 ? -12.439 17.747 7.531 1.00 58.53 77 LEU A CA 1
ATOM 591 C C . LEU A 1 77 ? -13.836 18.089 7.004 1.00 58.53 77 LEU A C 1
ATOM 593 O O . LEU A 1 77 ? -14.595 17.134 6.721 1.00 58.53 77 LEU A O 1
#

Organism: Tanacetum cinerariifolium (NCBI:txid118510)

Secondary structure (DSSP, 8-state):
---------HHHHHHHHHHHTT-TTSPP-SS---TTS-----TT-----HHHHHHHHHHHHHHHHHHHHHHHTT---